Protein AF-G8FGG0-F1 (afdb_monomer_lite)

InterPro domains:
  IPR004853 Sugar phosphate transporter domain [PF03151] (1-153)
  IPR050186 Triose Phosphate/Phosphate Translocator [PTHR11132] (5-153)

Sequence (154 aa):
MSKVAVSFTHIIKSGEPAFSVLVSRFLLGETFPVPVYLSLLPIIGGCALAAVTELNFNMTGFMGAMISNLAFVFRNIFSKRGMKGQSVSGMNYYACLSMLSFLILTPFAVAIEGPQMWSAGWETALSQIGPQFIWWVAAQSIFYHLYNQVSYMS

Radius of gyration: 18.74 Å; chains: 1; bounding box: 48×38×40 Å

Secondary structure (DSSP, 8-state):
--SS-HHHHHHHHHTHHHHHHHHIIIII-PPPPHHHHHHHHHHHHHHHHHHHH-TT--HHHHHHHHHHHHHHHHHHHHHHHHHHHS---HHHHHHHHHHHHHHHHHHHHHHHHHHHHHHHHHHHHHHHH-TTHHHHHHHHHHHHHHHHHHHHH-

Structure (mmCIF, N/CA/C/O backbone):
data_AF-G8FGG0-F1
#
_entry.id   AF-G8FGG0-F1
#
loop_
_atom_site.group_PDB
_atom_site.id
_atom_site.type_symbol
_atom_site.label_atom_id
_atom_site.label_alt_id
_atom_site.label_comp_id
_atom_site.label_asym_id
_atom_site.label_entity_id
_atom_site.label_seq_id
_atom_site.pdbx_PDB_ins_code
_atom_site.Cartn_x
_atom_site.Cartn_y
_atom_site.Cartn_z
_atom_site.occupancy
_atom_site.B_iso_or_equiv
_atom_site.auth_seq_id
_atom_site.auth_comp_id
_atom_site.auth_asym_id
_atom_site.auth_atom_id
_atom_site.pdbx_PDB_model_num
ATOM 1 N N . MET A 1 1 ? 11.182 -2.841 -17.471 1.00 39.88 1 MET A N 1
ATOM 2 C CA . MET A 1 1 ? 11.058 -1.480 -16.900 1.00 39.88 1 MET A CA 1
ATOM 3 C C . MET A 1 1 ? 9.701 -1.361 -16.231 1.00 39.88 1 MET A C 1
ATOM 5 O O . MET A 1 1 ? 8.708 -1.704 -16.867 1.00 39.88 1 MET A O 1
ATOM 9 N N . SER A 1 2 ? 9.649 -0.955 -14.958 1.00 51.19 2 SER A N 1
ATOM 10 C CA . SER A 1 2 ? 8.379 -0.683 -14.277 1.00 51.19 2 SER A CA 1
ATOM 11 C C . SER A 1 2 ? 7.601 0.361 -15.077 1.00 51.19 2 SER A C 1
ATOM 13 O O . SER A 1 2 ? 8.171 1.338 -15.552 1.00 51.19 2 SER A O 1
ATOM 15 N N . LYS A 1 3 ? 6.294 0.149 -15.254 1.00 59.31 3 LYS A N 1
ATOM 16 C CA . LYS A 1 3 ? 5.434 1.014 -16.084 1.00 59.31 3 LYS A CA 1
ATOM 17 C C . LYS A 1 3 ? 5.268 2.441 -15.530 1.00 59.31 3 LYS A C 1
ATOM 19 O O . LYS A 1 3 ? 4.580 3.240 -16.153 1.00 59.31 3 LYS A O 1
ATOM 24 N N . VAL A 1 4 ? 5.846 2.730 -14.361 1.00 61.66 4 VAL A N 1
ATOM 25 C CA . VAL A 1 4 ? 5.659 3.943 -13.559 1.00 61.66 4 VAL A CA 1
ATOM 26 C C . VAL A 1 4 ? 6.946 4.266 -12.794 1.00 61.66 4 VAL A C 1
ATOM 28 O O . VAL A 1 4 ? 7.664 3.348 -12.380 1.00 61.66 4 VAL A O 1
ATOM 31 N N . ALA A 1 5 ? 7.209 5.558 -12.581 1.00 69.56 5 ALA A N 1
ATOM 32 C CA . ALA A 1 5 ? 8.281 6.049 -11.722 1.00 69.56 5 ALA A CA 1
ATOM 33 C C . ALA A 1 5 ? 8.049 5.687 -10.242 1.00 69.56 5 ALA A C 1
ATOM 35 O O . ALA A 1 5 ? 6.937 5.775 -9.720 1.00 69.56 5 ALA A O 1
ATOM 36 N N . VAL A 1 6 ? 9.120 5.318 -9.536 1.00 72.38 6 VAL A N 1
ATOM 37 C CA . VAL A 1 6 ? 9.057 4.930 -8.116 1.00 72.38 6 VAL A CA 1
ATOM 38 C C . VAL A 1 6 ? 8.495 6.071 -7.254 1.00 72.38 6 VAL A C 1
ATOM 40 O O . VAL A 1 6 ? 7.626 5.837 -6.415 1.00 72.38 6 VAL A O 1
ATOM 43 N N . SER A 1 7 ? 8.885 7.320 -7.525 1.00 72.81 7 SER A N 1
ATOM 44 C CA . SER A 1 7 ? 8.338 8.523 -6.876 1.00 72.81 7 SER A CA 1
ATOM 45 C C . SER A 1 7 ? 6.812 8.601 -6.975 1.00 72.81 7 SER A C 1
ATOM 47 O O . SER A 1 7 ? 6.137 8.777 -5.962 1.00 72.81 7 SER A O 1
ATOM 49 N N . PHE A 1 8 ? 6.256 8.379 -8.167 1.00 73.00 8 PHE A N 1
ATOM 50 C CA . PHE A 1 8 ? 4.814 8.412 -8.390 1.00 73.00 8 PHE A CA 1
ATOM 51 C C . PHE A 1 8 ? 4.087 7.296 -7.631 1.00 73.00 8 PHE A C 1
ATOM 53 O O . PHE A 1 8 ? 3.042 7.529 -7.023 1.00 73.00 8 PHE A O 1
ATOM 60 N N . THR A 1 9 ? 4.673 6.094 -7.565 1.00 74.00 9 THR A N 1
ATOM 61 C CA . THR A 1 9 ? 4.088 4.996 -6.775 1.00 74.00 9 THR A CA 1
ATOM 62 C C . THR A 1 9 ? 4.040 5.303 -5.277 1.00 74.00 9 THR A C 1
ATOM 64 O O . THR A 1 9 ? 3.046 4.977 -4.628 1.00 74.00 9 THR A O 1
ATOM 67 N N . HIS A 1 10 ? 5.050 5.987 -4.727 1.00 76.00 10 HIS A N 1
ATOM 68 C CA . HIS A 1 10 ? 5.026 6.437 -3.333 1.00 76.00 10 HIS A CA 1
ATOM 69 C C . HIS A 1 10 ? 3.966 7.514 -3.087 1.00 76.00 10 HIS A C 1
ATOM 71 O O . HIS A 1 10 ? 3.328 7.493 -2.034 1.00 76.00 10 HIS A O 1
ATOM 77 N N . ILE A 1 11 ? 3.719 8.403 -4.055 1.00 79.88 11 ILE A N 1
ATOM 78 C CA . ILE A 1 11 ? 2.650 9.402 -3.942 1.00 79.88 11 ILE A CA 1
ATOM 79 C C . ILE A 1 11 ? 1.282 8.716 -3.922 1.00 79.88 11 ILE A C 1
ATOM 81 O O . ILE A 1 11 ? 0.498 8.959 -3.007 1.00 79.88 11 ILE A O 1
ATOM 85 N N . ILE A 1 12 ? 1.020 7.787 -4.847 1.00 77.19 12 ILE A N 1
ATOM 86 C CA . ILE A 1 12 ? -0.227 7.006 -4.845 1.00 77.19 12 ILE A CA 1
ATOM 87 C C . ILE A 1 12 ? -0.375 6.261 -3.515 1.00 77.19 12 ILE A C 1
ATOM 89 O O . ILE A 1 12 ? -1.443 6.295 -2.904 1.00 77.19 12 ILE A O 1
ATOM 93 N N . LYS A 1 13 ? 0.695 5.626 -3.022 1.00 75.50 13 LYS A N 1
ATOM 94 C CA . LYS A 1 13 ? 0.699 4.911 -1.738 1.00 75.50 13 LYS A CA 1
ATOM 95 C C . LYS A 1 13 ? 0.427 5.821 -0.539 1.00 75.50 13 LYS A C 1
ATOM 97 O O . LYS A 1 13 ? -0.219 5.388 0.406 1.00 75.50 13 LYS A O 1
ATOM 102 N N . SER A 1 14 ? 0.809 7.096 -0.589 1.00 79.12 14 SER A N 1
ATOM 103 C CA . SER A 1 14 ? 0.479 8.056 0.476 1.00 79.12 14 SER A CA 1
ATOM 104 C C . SER A 1 14 ? -1.029 8.329 0.614 1.00 79.12 14 SER A C 1
ATOM 106 O O . SER A 1 14 ? -1.476 8.787 1.663 1.00 79.12 14 SER A O 1
ATOM 108 N N . GLY A 1 15 ? -1.829 7.972 -0.399 1.00 79.50 15 GLY A N 1
ATOM 109 C CA . GLY A 1 15 ? -3.293 7.966 -0.349 1.00 79.50 15 GLY A CA 1
ATOM 110 C C . GLY A 1 15 ? -3.919 6.764 0.376 1.00 79.50 15 GLY A C 1
ATOM 111 O O . GLY A 1 15 ? -5.139 6.729 0.533 1.00 79.50 15 GLY A O 1
ATOM 112 N N . GLU A 1 16 ? -3.135 5.785 0.843 1.00 80.81 16 GLU A N 1
ATOM 113 C CA . GLU A 1 16 ? -3.603 4.627 1.626 1.00 80.81 16 GLU A CA 1
ATOM 114 C C . GLU A 1 16 ? -4.574 4.970 2.784 1.00 80.81 16 GLU A C 1
ATOM 116 O O . GLU A 1 16 ? -5.617 4.313 2.878 1.00 80.81 16 GLU A O 1
ATOM 121 N N . PRO A 1 17 ? -4.346 6.002 3.630 1.00 80.25 17 PRO A N 1
ATOM 122 C CA . PRO A 1 17 ? -5.305 6.396 4.667 1.00 80.25 17 PRO A CA 1
ATOM 123 C C . PRO A 1 17 ? -6.688 6.757 4.113 1.00 80.25 17 PRO A C 1
ATOM 125 O O . PRO A 1 17 ? -7.691 6.461 4.763 1.00 80.25 17 PRO A O 1
ATOM 128 N N . ALA A 1 18 ? -6.770 7.325 2.905 1.00 83.75 18 ALA A N 1
ATOM 129 C CA . ALA A 1 18 ? -8.051 7.669 2.302 1.00 83.75 18 ALA A CA 1
ATOM 130 C C . ALA A 1 18 ? -8.864 6.439 1.902 1.00 83.75 18 ALA A C 1
ATOM 132 O O . ALA A 1 18 ? -10.055 6.344 2.214 1.00 83.75 18 ALA A O 1
ATOM 133 N N . PHE A 1 19 ? -8.200 5.454 1.299 1.00 82.31 19 PHE A N 1
ATOM 134 C CA . PHE A 1 19 ? -8.813 4.160 1.006 1.00 82.31 19 PHE A CA 1
ATOM 135 C C . PHE A 1 19 ? -9.183 3.410 2.285 1.00 82.31 19 PHE A C 1
ATOM 137 O O . PHE A 1 19 ? -10.255 2.818 2.349 1.00 82.31 19 PHE A O 1
ATOM 144 N N . SER A 1 20 ? -8.352 3.482 3.326 1.00 82.25 20 SER A N 1
ATOM 145 C CA . SER A 1 20 ? -8.622 2.846 4.619 1.00 82.25 20 SER A CA 1
ATOM 146 C C . SER A 1 20 ? -9.894 3.363 5.280 1.00 82.25 20 SER A C 1
ATOM 148 O O . SER A 1 20 ? -10.740 2.565 5.693 1.00 82.25 20 SER A O 1
ATOM 150 N N . VAL A 1 21 ? -10.085 4.684 5.309 1.00 83.75 21 VAL A N 1
ATOM 151 C CA . VAL A 1 21 ? -11.301 5.303 5.854 1.00 83.75 21 VAL A CA 1
ATOM 152 C C . VAL A 1 21 ? -12.528 4.930 5.020 1.00 83.75 21 VAL A C 1
ATOM 154 O O . VAL A 1 21 ? -13.544 4.532 5.590 1.00 83.75 21 VAL A O 1
ATOM 157 N N . LEU A 1 22 ? -12.436 4.990 3.686 1.00 82.31 22 LEU A N 1
ATOM 158 C CA . LEU A 1 22 ? -13.539 4.612 2.793 1.00 82.31 22 LEU A CA 1
ATOM 159 C C . LEU A 1 22 ? -13.941 3.142 2.966 1.00 82.31 22 LEU A C 1
ATOM 161 O O . LEU A 1 22 ? -15.115 2.845 3.176 1.00 82.31 22 LEU A O 1
ATOM 165 N N . VAL A 1 23 ? -12.981 2.218 2.923 1.00 82.62 23 VAL A N 1
ATOM 166 C CA . VAL A 1 23 ? -13.242 0.778 3.060 1.00 82.62 23 VAL A CA 1
ATOM 167 C C . VAL A 1 23 ? -13.772 0.449 4.456 1.00 82.62 23 VAL A C 1
ATOM 169 O O . VAL A 1 23 ? -14.733 -0.309 4.572 1.00 82.62 23 VAL A O 1
ATOM 172 N N . SER A 1 24 ? -13.220 1.053 5.513 1.00 81.00 24 SER A N 1
ATOM 173 C CA . SER A 1 24 ? -13.725 0.866 6.882 1.00 81.00 24 SER A CA 1
ATOM 174 C C . SER A 1 24 ? -15.153 1.396 7.029 1.00 81.00 24 SER A C 1
ATOM 176 O O . SER A 1 24 ? -15.995 0.748 7.652 1.00 81.00 24 SER A O 1
ATOM 178 N N . ARG A 1 25 ? -15.473 2.521 6.380 1.00 81.25 25 ARG A N 1
ATOM 179 C CA . ARG A 1 25 ? -16.830 3.069 6.350 1.00 81.25 25 ARG A CA 1
ATOM 180 C C . ARG A 1 25 ? -17.811 2.144 5.627 1.00 81.25 25 ARG A C 1
ATOM 182 O O . ARG A 1 25 ? -18.888 1.893 6.160 1.00 81.25 25 ARG A O 1
ATOM 189 N N . PHE A 1 26 ? -17.451 1.642 4.445 1.00 80.38 26 PHE A N 1
ATOM 190 C CA . PHE A 1 26 ? -18.334 0.808 3.618 1.00 80.38 26 PHE A CA 1
ATOM 191 C C . PHE A 1 26 ? -18.490 -0.629 4.138 1.00 80.38 26 PHE A C 1
ATOM 193 O O . PHE A 1 26 ? -19.589 -1.169 4.075 1.00 80.38 26 PHE A O 1
ATOM 200 N N . LEU A 1 27 ? -17.422 -1.254 4.646 1.00 78.56 27 LEU A N 1
ATOM 201 C CA . LEU A 1 27 ? -17.448 -2.661 5.074 1.00 78.56 27 LEU A CA 1
ATOM 202 C C . LEU A 1 27 ? -17.699 -2.858 6.567 1.00 78.56 27 LEU A C 1
ATOM 204 O O . LEU A 1 27 ? -18.299 -3.864 6.943 1.00 78.56 27 LEU A O 1
ATOM 208 N N . LEU A 1 28 ? -17.208 -1.955 7.424 1.00 73.88 28 LEU A N 1
ATOM 209 C CA . LEU A 1 28 ? -17.393 -2.059 8.877 1.00 73.88 28 LEU A CA 1
ATOM 210 C C . LEU A 1 28 ? 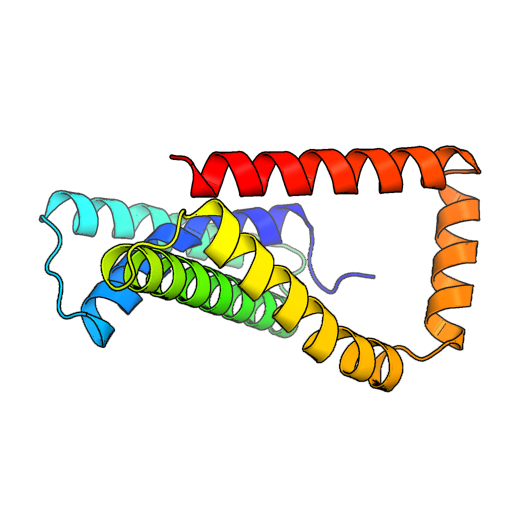-18.487 -1.128 9.407 1.00 73.88 28 LEU A C 1
ATOM 212 O O . LEU A 1 28 ? -18.929 -1.314 10.536 1.00 73.88 28 LEU A O 1
ATOM 216 N N . GLY A 1 29 ? -18.937 -0.145 8.621 1.00 75.00 29 GLY A N 1
ATOM 217 C CA . GLY A 1 29 ? -19.940 0.825 9.063 1.00 75.00 29 GLY A CA 1
ATOM 218 C C . GLY A 1 29 ? -19.417 1.839 10.087 1.00 75.00 29 GLY A C 1
ATOM 219 O O . GLY A 1 29 ? -20.202 2.627 10.615 1.00 75.00 29 GLY A O 1
ATOM 220 N N . GLU A 1 30 ? -18.109 1.867 10.360 1.00 77.56 30 GLU A N 1
ATOM 221 C CA . GLU A 1 30 ? -17.510 2.777 11.340 1.00 77.56 30 GLU A CA 1
ATOM 222 C C . GLU A 1 30 ? -17.649 4.238 10.881 1.00 77.56 30 GLU A C 1
ATOM 224 O O . GLU A 1 30 ? -17.486 4.567 9.703 1.00 77.56 30 GLU A O 1
ATOM 229 N N . THR A 1 31 ? -18.013 5.135 11.797 1.00 74.81 31 THR A N 1
ATOM 230 C CA . THR A 1 31 ? -18.046 6.585 11.556 1.00 74.81 31 THR A CA 1
ATOM 231 C C . THR A 1 31 ? -16.785 7.220 12.116 1.00 74.81 31 THR A C 1
ATOM 233 O O . THR A 1 31 ? -16.523 7.115 13.312 1.00 74.81 31 THR A O 1
ATOM 236 N N . PHE A 1 32 ? -16.045 7.941 11.279 1.00 79.06 32 PHE A N 1
ATOM 237 C CA . PHE A 1 32 ? -14.911 8.744 11.730 1.00 79.06 32 PHE A CA 1
ATOM 238 C C . PHE A 1 32 ? -15.351 10.170 12.103 1.00 79.06 32 PHE A C 1
ATOM 240 O O . PHE A 1 32 ? -16.360 10.654 11.589 1.00 79.06 32 PHE A O 1
ATOM 247 N N . PRO A 1 33 ? -14.633 10.858 13.006 1.00 83.88 33 PRO A N 1
ATOM 248 C CA . PRO A 1 33 ? -14.948 12.234 13.372 1.00 83.88 33 PRO A CA 1
ATOM 249 C C . PRO A 1 33 ? -14.651 13.203 12.214 1.00 83.88 33 PRO A C 1
ATOM 251 O O . PRO A 1 33 ? -13.784 12.951 11.377 1.00 83.88 33 PRO A O 1
ATOM 254 N N . VAL A 1 34 ? -15.348 14.345 12.185 1.00 83.25 34 VAL A N 1
ATOM 255 C CA . VAL A 1 34 ? -15.274 15.362 11.110 1.00 83.25 34 VAL A CA 1
ATOM 256 C C . VAL A 1 34 ? -13.840 15.769 10.710 1.00 83.25 34 VAL A C 1
ATOM 258 O O . VAL A 1 34 ? -13.587 15.869 9.509 1.00 83.25 34 VAL A O 1
ATOM 261 N N . PRO A 1 35 ? -12.867 15.927 11.634 1.00 86.38 35 PRO A N 1
ATOM 262 C CA . PRO A 1 35 ? -11.483 16.243 11.268 1.00 86.38 35 PRO A CA 1
ATOM 263 C C . PRO A 1 35 ? -10.818 15.207 10.348 1.00 86.38 35 PRO A C 1
ATOM 265 O O . PRO A 1 35 ? -9.982 15.577 9.529 1.00 86.38 35 PRO A O 1
ATOM 268 N N . VAL A 1 36 ? -11.205 13.927 10.433 1.00 83.31 36 VAL A N 1
ATOM 269 C CA . VAL A 1 36 ? -10.692 12.865 9.549 1.00 83.31 36 VAL A CA 1
ATOM 270 C C . VAL A 1 36 ? -11.227 13.040 8.130 1.00 83.31 36 VAL A C 1
ATOM 272 O O . VAL A 1 36 ? -10.494 12.857 7.169 1.00 83.31 36 VAL A O 1
ATOM 275 N N . TYR A 1 37 ? -12.482 13.461 7.966 1.00 82.44 37 TYR A N 1
ATOM 276 C CA . TYR A 1 37 ? -13.021 13.770 6.637 1.00 82.44 37 TYR A CA 1
ATOM 277 C C . TYR A 1 37 ? -12.395 15.028 6.033 1.00 82.44 37 TYR A C 1
ATOM 279 O O . TYR A 1 37 ? -12.146 15.074 4.830 1.00 82.44 37 TYR A O 1
ATOM 287 N N . LEU A 1 38 ? -12.085 16.029 6.860 1.00 85.56 38 LEU A N 1
ATOM 288 C CA . LEU A 1 38 ? -11.386 17.227 6.402 1.00 85.56 38 LEU A CA 1
ATOM 289 C C . LEU A 1 38 ? -9.940 16.937 5.987 1.00 85.56 38 LEU A C 1
ATOM 291 O O . LEU A 1 38 ? -9.468 17.557 5.040 1.00 85.56 38 LEU A O 1
ATOM 295 N N . SER A 1 39 ? -9.250 15.986 6.628 1.00 85.44 39 SER A N 1
ATOM 296 C CA . SER A 1 39 ? -7.898 15.582 6.216 1.00 85.44 39 SER A CA 1
ATOM 297 C C . SER A 1 39 ? -7.877 14.721 4.948 1.00 85.44 39 SER A C 1
ATOM 299 O O . SER A 1 39 ? -6.874 14.715 4.237 1.00 85.44 39 SER A O 1
ATOM 301 N N . LEU A 1 40 ? -8.984 14.060 4.591 1.00 83.31 40 LEU A N 1
ATOM 302 C CA . LEU A 1 40 ? -9.108 13.315 3.330 1.00 83.31 40 LEU A CA 1
ATOM 303 C C . LEU A 1 40 ? -9.055 14.227 2.099 1.00 83.31 40 LEU A C 1
ATOM 305 O O . LEU A 1 40 ? -8.465 13.850 1.088 1.00 83.31 40 LEU A O 1
ATOM 309 N N . LEU A 1 41 ? -9.641 15.425 2.184 1.00 85.38 41 LEU A N 1
ATOM 310 C CA . LEU A 1 41 ? -9.667 16.400 1.088 1.00 85.38 41 LEU A CA 1
ATOM 311 C C . LEU A 1 41 ? -8.265 16.758 0.557 1.00 85.38 41 LEU A C 1
ATOM 313 O O . LEU A 1 41 ? -8.034 16.574 -0.639 1.00 85.38 41 LEU A O 1
ATOM 317 N N . PRO A 1 42 ? -7.306 17.217 1.387 1.00 86.75 42 PRO A N 1
ATOM 318 C CA . PRO A 1 42 ? -5.961 17.530 0.916 1.00 86.75 42 PRO A CA 1
ATOM 319 C C . PRO A 1 42 ? -5.173 16.287 0.485 1.00 86.75 42 PRO A C 1
ATOM 321 O O . PRO A 1 42 ? -4.353 16.396 -0.420 1.00 86.75 42 PRO A O 1
ATOM 324 N N . ILE A 1 43 ? -5.428 15.105 1.061 1.00 85.62 43 ILE A N 1
ATOM 325 C CA . ILE A 1 43 ? -4.759 13.857 0.645 1.00 85.62 43 ILE A CA 1
ATOM 326 C C . ILE A 1 43 ? -5.186 13.465 -0.776 1.00 85.62 43 ILE A C 1
ATOM 328 O O . ILE A 1 43 ? -4.339 13.214 -1.637 1.00 85.62 43 ILE A O 1
ATOM 332 N N . ILE A 1 44 ? -6.497 13.444 -1.038 1.00 84.69 44 ILE A N 1
ATOM 333 C CA . ILE A 1 44 ? -7.048 13.128 -2.362 1.00 84.69 44 ILE A CA 1
ATOM 334 C C . ILE A 1 44 ? -6.643 14.212 -3.366 1.00 84.69 44 ILE A C 1
ATOM 336 O O . ILE A 1 44 ? -6.218 13.888 -4.475 1.00 84.69 44 ILE A O 1
ATOM 340 N N . GLY A 1 45 ? -6.703 15.485 -2.963 1.00 85.56 45 GLY A N 1
ATOM 341 C CA . GLY A 1 45 ? -6.260 16.616 -3.776 1.00 85.56 45 GLY A CA 1
ATOM 342 C C . GLY A 1 45 ? -4.778 16.537 -4.146 1.00 85.56 45 GLY A C 1
ATOM 343 O O . GLY A 1 45 ? -4.434 16.712 -5.311 1.00 85.56 45 GLY A O 1
ATOM 344 N N . GLY A 1 46 ? -3.906 16.199 -3.193 1.00 84.50 46 GLY A N 1
ATOM 345 C CA . GLY A 1 46 ? -2.474 16.012 -3.430 1.00 84.50 46 GLY A CA 1
ATOM 346 C C . GLY A 1 46 ? -2.177 14.847 -4.376 1.00 84.50 46 GLY A C 1
ATOM 347 O O . GLY A 1 46 ? -1.377 15.000 -5.298 1.00 84.50 46 GLY A O 1
ATOM 348 N N . CYS A 1 47 ? -2.869 13.713 -4.217 1.00 81.00 47 CYS A N 1
ATOM 349 C CA . CYS A 1 47 ? -2.744 12.578 -5.138 1.00 81.00 47 CYS A CA 1
ATOM 350 C C . CYS A 1 47 ? -3.221 12.929 -6.556 1.00 81.00 47 CYS A C 1
ATOM 352 O O . CYS A 1 47 ? -2.564 12.561 -7.529 1.00 81.00 47 CYS A O 1
ATOM 354 N N . ALA A 1 48 ? -4.343 13.645 -6.682 1.00 82.88 48 ALA A N 1
ATOM 355 C CA . ALA A 1 48 ? -4.876 14.074 -7.972 1.00 82.88 48 ALA A CA 1
ATOM 356 C C . ALA A 1 48 ? -3.941 15.074 -8.667 1.00 82.88 48 ALA A C 1
ATOM 358 O O . ALA A 1 48 ? -3.650 14.918 -9.850 1.00 82.88 48 ALA A O 1
ATOM 359 N N . LEU A 1 49 ? -3.423 16.059 -7.928 1.00 83.19 49 LEU A N 1
ATOM 360 C CA . LEU A 1 49 ? -2.485 17.045 -8.459 1.00 83.19 49 LEU A CA 1
ATOM 361 C C . LEU A 1 49 ? -1.194 16.372 -8.940 1.00 83.19 49 LEU A C 1
ATOM 363 O O . LEU A 1 49 ? -0.768 16.617 -10.064 1.00 83.19 49 LEU A O 1
ATOM 367 N N . ALA A 1 50 ? -0.636 15.458 -8.142 1.00 80.69 50 ALA A N 1
ATOM 368 C CA . ALA A 1 50 ? 0.542 14.689 -8.526 1.00 80.69 50 ALA A CA 1
ATOM 369 C C . ALA A 1 50 ? 0.313 13.837 -9.784 1.00 80.69 50 ALA A C 1
ATOM 371 O O . ALA A 1 50 ? 1.188 13.773 -10.644 1.00 80.69 50 ALA A O 1
ATOM 372 N N . ALA A 1 51 ? -0.866 13.216 -9.918 1.00 76.75 51 ALA A N 1
ATOM 373 C CA . ALA A 1 51 ? -1.242 12.443 -11.104 1.00 76.75 51 ALA A CA 1
ATOM 374 C C . ALA A 1 51 ? -1.312 13.290 -12.375 1.00 76.75 51 ALA A C 1
ATOM 376 O O . ALA A 1 51 ? -0.907 12.819 -13.434 1.00 76.75 51 ALA A O 1
ATOM 377 N N . VAL A 1 52 ? -1.775 14.535 -12.266 1.00 78.75 52 VAL A N 1
ATOM 378 C CA . VAL A 1 52 ? -1.838 15.471 -13.396 1.00 78.75 52 VAL A CA 1
ATOM 379 C C . VAL A 1 52 ? -0.454 16.022 -13.757 1.00 78.75 52 VAL A C 1
ATOM 381 O O . VAL A 1 52 ? -0.191 16.281 -14.928 1.00 78.75 52 VAL A O 1
ATOM 384 N N . THR A 1 53 ? 0.445 16.187 -12.782 1.00 79.00 53 THR A N 1
ATOM 385 C CA . THR A 1 53 ? 1.803 16.715 -13.014 1.00 79.00 53 THR A CA 1
ATOM 386 C C . THR A 1 53 ? 2.821 15.667 -13.471 1.00 79.00 53 THR A C 1
ATOM 388 O O . THR A 1 53 ? 3.950 16.023 -13.809 1.00 79.00 53 THR A O 1
ATOM 391 N N . GLU A 1 54 ? 2.467 14.381 -13.472 1.00 73.75 54 GLU A N 1
ATOM 392 C CA . GLU A 1 54 ? 3.397 13.311 -13.830 1.00 73.75 54 GLU A CA 1
ATOM 393 C C . GLU A 1 54 ? 3.615 13.256 -15.354 1.00 73.75 54 GLU A C 1
ATOM 395 O O . GLU A 1 54 ? 2.723 12.899 -16.122 1.00 73.75 54 GLU A O 1
ATOM 400 N N . LEU A 1 55 ? 4.839 13.567 -15.797 1.00 64.38 55 LEU A N 1
ATOM 401 C CA . LEU A 1 55 ? 5.211 13.637 -17.220 1.00 64.38 55 LEU A CA 1
ATOM 402 C C . LEU A 1 55 ? 5.090 12.292 -17.962 1.00 64.38 55 LEU A C 1
ATOM 404 O O . LEU A 1 55 ? 4.938 12.274 -19.179 1.00 64.38 55 LEU A O 1
ATOM 408 N N . ASN A 1 56 ? 5.147 11.167 -17.240 1.00 65.81 56 ASN A N 1
ATOM 409 C CA . ASN A 1 56 ? 5.006 9.812 -17.783 1.00 65.81 56 ASN A CA 1
ATOM 410 C C . ASN A 1 56 ? 3.769 9.113 -17.207 1.00 65.81 56 ASN A C 1
ATOM 412 O O . ASN A 1 56 ? 3.856 8.006 -16.665 1.00 65.81 56 ASN A O 1
ATOM 416 N N . PHE A 1 57 ? 2.607 9.763 -17.289 1.00 65.69 57 PHE A N 1
ATOM 417 C CA . PHE A 1 57 ? 1.371 9.176 -16.787 1.00 65.69 57 PHE A CA 1
ATOM 418 C C . PHE A 1 57 ? 0.994 7.906 -17.570 1.00 65.69 57 PHE A C 1
ATOM 420 O O . PHE A 1 57 ? 0.536 7.953 -18.712 1.00 65.69 57 PHE A O 1
ATOM 427 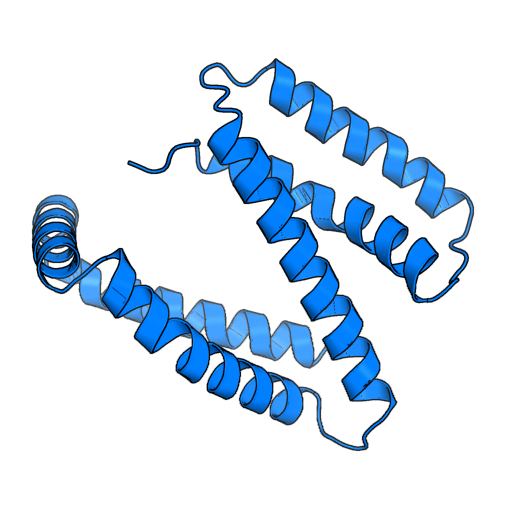N N . ASN A 1 58 ? 1.162 6.746 -16.934 1.00 74.50 58 ASN A N 1
ATOM 428 C CA . ASN A 1 58 ? 0.706 5.465 -17.458 1.00 74.50 58 ASN A CA 1
ATOM 429 C C . ASN A 1 58 ? -0.530 4.998 -16.687 1.00 74.50 58 ASN A C 1
ATOM 431 O O . ASN A 1 58 ? -0.419 4.514 -15.558 1.00 74.50 58 ASN A O 1
ATOM 435 N N . MET A 1 59 ? -1.700 5.073 -17.326 1.00 74.81 59 MET A N 1
ATOM 436 C CA . MET A 1 59 ? -2.979 4.677 -16.726 1.00 74.81 59 MET A CA 1
ATOM 437 C C . MET A 1 59 ? -2.972 3.230 -16.206 1.00 74.81 59 MET A C 1
ATOM 439 O O . MET A 1 59 ? -3.516 2.953 -15.141 1.00 74.81 59 MET A O 1
ATOM 443 N N . THR A 1 60 ? -2.310 2.305 -16.910 1.00 77.00 60 THR A N 1
ATOM 444 C CA . THR A 1 60 ? -2.248 0.891 -16.489 1.00 77.00 60 THR A CA 1
ATOM 445 C C . THR A 1 60 ? -1.466 0.744 -15.187 1.00 77.00 60 THR A C 1
ATOM 447 O O . THR A 1 60 ? -1.842 -0.016 -14.296 1.00 77.00 60 THR A O 1
ATOM 450 N N . GLY A 1 61 ? -0.368 1.487 -15.066 1.00 74.12 61 GLY A N 1
ATOM 451 C CA . GLY A 1 61 ? 0.450 1.490 -13.864 1.00 74.12 61 GLY A CA 1
ATOM 452 C C . GLY A 1 61 ? -0.199 2.237 -12.699 1.00 74.12 61 GLY A C 1
ATOM 453 O O . GLY A 1 61 ? -0.119 1.774 -11.564 1.00 74.12 61 GLY A O 1
ATOM 454 N N . PHE A 1 62 ? -0.906 3.332 -12.985 1.00 77.31 62 PHE A N 1
ATOM 455 C CA . PHE A 1 62 ? -1.720 4.052 -12.008 1.00 77.31 62 PHE A CA 1
ATOM 456 C C . PHE A 1 62 ? -2.823 3.154 -11.432 1.00 77.31 62 PHE A C 1
ATOM 458 O O . PHE A 1 62 ? -2.897 2.982 -10.217 1.00 77.31 62 PHE A O 1
ATOM 465 N N . MET A 1 63 ? -3.615 2.495 -12.288 1.00 79.12 63 MET A N 1
ATOM 466 C CA . MET A 1 63 ? -4.638 1.537 -11.850 1.00 79.12 63 MET A CA 1
ATOM 467 C C . MET A 1 63 ? -4.031 0.381 -11.044 1.00 79.12 63 MET A C 1
ATOM 469 O O . MET A 1 63 ? -4.563 0.027 -9.995 1.00 79.12 63 MET A O 1
ATOM 473 N N . GLY A 1 64 ? -2.888 -0.169 -11.471 1.00 80.75 64 GLY A N 1
ATOM 474 C CA . GLY A 1 64 ? -2.182 -1.213 -10.720 1.00 80.75 64 GLY A CA 1
ATOM 475 C C . GLY A 1 64 ? -1.732 -0.760 -9.324 1.00 80.75 64 GLY A C 1
ATOM 476 O O . GLY A 1 64 ? -1.901 -1.494 -8.347 1.00 80.75 64 GLY A O 1
ATOM 477 N N . ALA A 1 65 ? -1.218 0.467 -9.201 1.00 79.31 65 ALA A N 1
ATOM 478 C CA . ALA A 1 65 ? -0.834 1.049 -7.916 1.00 79.31 65 ALA A CA 1
ATOM 479 C C . ALA A 1 65 ? -2.053 1.308 -7.010 1.00 79.31 65 ALA A C 1
ATOM 481 O O . ALA A 1 65 ? -2.001 1.011 -5.815 1.00 79.31 65 ALA A O 1
ATOM 482 N N . MET A 1 66 ? -3.176 1.771 -7.569 1.00 80.44 66 MET A N 1
ATOM 483 C CA . MET A 1 66 ? -4.427 1.939 -6.818 1.00 80.44 66 MET A CA 1
ATOM 484 C C . MET A 1 66 ? -4.991 0.607 -6.310 1.00 80.44 66 MET A C 1
ATOM 486 O O . MET A 1 66 ? -5.370 0.508 -5.143 1.00 80.44 66 MET A O 1
ATOM 490 N N . ILE A 1 67 ? -5.014 -0.430 -7.154 1.00 83.69 67 ILE A N 1
ATOM 491 C CA . ILE A 1 67 ? -5.459 -1.777 -6.764 1.00 83.69 67 ILE A CA 1
ATOM 492 C C . ILE A 1 67 ? -4.560 -2.333 -5.656 1.00 83.69 67 ILE A C 1
ATOM 494 O O . ILE A 1 67 ? -5.057 -2.903 -4.686 1.00 83.69 67 ILE A O 1
ATOM 498 N N . SER A 1 68 ? -3.246 -2.118 -5.759 1.00 80.69 68 SER A N 1
ATOM 499 C CA . SER A 1 68 ? -2.289 -2.549 -4.734 1.00 80.69 68 SER A CA 1
ATOM 500 C C . SER A 1 68 ? -2.562 -1.869 -3.392 1.00 80.69 68 SER A C 1
ATOM 502 O O . SER A 1 68 ? -2.636 -2.550 -2.371 1.00 80.69 68 SER A O 1
ATOM 504 N N . ASN A 1 69 ? -2.789 -0.551 -3.380 1.00 83.25 69 ASN A N 1
ATOM 505 C CA . ASN A 1 69 ? -3.181 0.171 -2.166 1.00 83.25 69 ASN A CA 1
ATOM 506 C C . ASN A 1 69 ? -4.470 -0.376 -1.561 1.00 83.25 69 ASN A C 1
ATOM 508 O O . ASN A 1 69 ? -4.544 -0.582 -0.352 1.00 83.25 69 ASN A O 1
ATOM 512 N N . LEU A 1 70 ? -5.477 -0.630 -2.396 1.00 81.19 70 LEU A N 1
ATOM 513 C CA . LEU A 1 70 ? -6.742 -1.184 -1.938 1.00 81.19 70 LEU A CA 1
ATOM 514 C C . LEU A 1 70 ? -6.530 -2.561 -1.288 1.00 81.19 70 LEU A C 1
ATOM 516 O O . LEU A 1 70 ? -7.031 -2.804 -0.191 1.00 81.19 70 LEU A O 1
ATOM 520 N N . ALA A 1 71 ? -5.725 -3.432 -1.902 1.00 83.56 71 ALA A N 1
ATOM 521 C CA . ALA A 1 71 ? -5.363 -4.732 -1.340 1.00 83.56 71 ALA A CA 1
ATOM 522 C C . ALA A 1 71 ? -4.591 -4.614 -0.009 1.00 83.56 71 ALA A C 1
ATOM 524 O O . ALA A 1 71 ? -4.877 -5.363 0.929 1.00 83.56 71 ALA A O 1
ATOM 525 N N . PHE A 1 72 ? -3.662 -3.657 0.115 1.00 80.06 72 PHE A N 1
ATOM 526 C CA . PHE A 1 72 ? -2.957 -3.383 1.376 1.00 80.06 72 PHE A CA 1
ATOM 527 C C . PHE A 1 72 ? -3.910 -2.915 2.477 1.00 80.06 72 PHE A C 1
ATOM 529 O O . PHE A 1 72 ? -3.851 -3.430 3.594 1.00 80.06 72 PHE A O 1
ATOM 536 N N . VAL A 1 73 ? -4.844 -2.020 2.154 1.00 80.81 73 VAL A N 1
ATOM 537 C CA . VAL A 1 73 ? -5.898 -1.581 3.077 1.00 80.81 73 VAL A CA 1
ATOM 538 C C . VAL A 1 73 ? -6.753 -2.756 3.535 1.00 80.81 73 VAL A C 1
ATOM 540 O O . VAL A 1 73 ? -6.972 -2.919 4.736 1.00 80.81 73 VAL A O 1
ATOM 543 N N . PHE A 1 74 ? -7.196 -3.606 2.607 1.00 79.69 74 PHE A N 1
ATOM 544 C CA . PHE A 1 74 ? -7.950 -4.813 2.936 1.00 79.69 74 PHE A CA 1
ATOM 545 C C . PHE A 1 74 ? -7.171 -5.718 3.886 1.00 7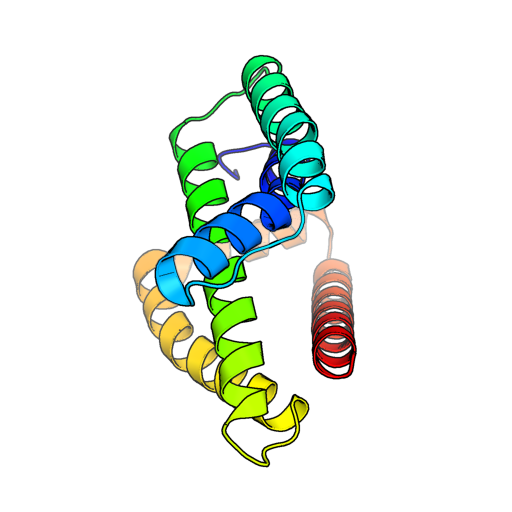9.69 74 PHE A C 1
ATOM 547 O O . PHE A 1 74 ? -7.697 -6.096 4.934 1.00 79.69 74 PHE A O 1
ATOM 554 N N . ARG A 1 75 ? -5.905 -6.015 3.571 1.00 78.50 75 ARG A N 1
ATOM 555 C CA . ARG A 1 75 ? -5.022 -6.790 4.449 1.00 78.50 75 ARG A CA 1
ATOM 556 C C . ARG A 1 75 ? -4.919 -6.153 5.835 1.00 78.50 75 ARG A C 1
ATOM 558 O O . ARG A 1 75 ? -5.042 -6.863 6.828 1.00 78.50 75 ARG A O 1
ATOM 565 N N . ASN A 1 76 ? -4.719 -4.840 5.916 1.00 78.06 76 ASN A N 1
ATOM 566 C CA . ASN A 1 76 ? -4.573 -4.123 7.181 1.00 78.06 76 ASN A CA 1
ATOM 567 C C . ASN A 1 76 ? -5.853 -4.186 8.026 1.00 78.06 76 ASN A C 1
ATOM 569 O O . ASN A 1 76 ? -5.790 -4.503 9.215 1.00 78.06 76 ASN A O 1
ATOM 573 N N . ILE A 1 77 ? -7.017 -3.952 7.418 1.00 78.38 77 ILE A N 1
ATOM 574 C CA . ILE A 1 77 ? -8.319 -4.020 8.093 1.00 78.38 77 ILE A CA 1
ATOM 575 C C . ILE A 1 77 ? -8.613 -5.450 8.556 1.00 78.38 77 ILE A C 1
ATOM 577 O O . ILE A 1 77 ? -8.911 -5.666 9.733 1.00 78.38 77 ILE A O 1
ATOM 581 N N . PHE A 1 78 ? -8.496 -6.440 7.666 1.00 74.81 78 PHE A N 1
ATOM 582 C CA . PHE A 1 78 ? -8.753 -7.840 8.010 1.00 74.81 78 PHE A CA 1
ATOM 583 C C . PHE A 1 78 ? -7.769 -8.368 9.049 1.00 74.81 78 PHE A C 1
ATOM 585 O O . PHE A 1 78 ? -8.184 -9.093 9.950 1.00 74.81 78 PHE A O 1
ATOM 592 N N . SER A 1 79 ? -6.497 -7.975 8.982 1.00 71.06 79 SER A N 1
ATOM 593 C CA . SER A 1 79 ? -5.513 -8.388 9.979 1.00 71.06 79 SER A CA 1
ATOM 594 C C . SER A 1 79 ? -5.818 -7.793 11.350 1.00 71.06 79 SER A C 1
ATOM 596 O O . SER A 1 79 ? -5.822 -8.527 12.335 1.00 71.06 79 SER A O 1
ATOM 598 N N . LYS A 1 80 ? -6.166 -6.500 11.428 1.00 70.94 80 LYS A N 1
ATOM 599 C CA . LYS A 1 80 ? -6.598 -5.874 12.690 1.00 70.94 80 LYS A CA 1
ATOM 600 C C . LYS A 1 80 ? -7.868 -6.520 13.247 1.00 70.94 80 LYS A C 1
ATOM 602 O O . LYS A 1 80 ? -7.998 -6.680 14.458 1.00 70.94 80 LYS A O 1
ATOM 607 N N . ARG A 1 81 ? -8.808 -6.909 12.380 1.00 71.12 81 ARG A N 1
ATOM 608 C CA . ARG A 1 81 ? -10.066 -7.551 12.788 1.00 71.12 81 ARG A CA 1
ATOM 609 C C . ARG A 1 81 ? -9.855 -8.991 13.265 1.00 71.12 81 ARG A C 1
ATOM 611 O O . ARG A 1 81 ? -10.412 -9.366 14.292 1.00 71.12 81 ARG A O 1
ATOM 618 N N . GLY A 1 82 ? -9.021 -9.765 12.569 1.00 66.94 82 GLY A N 1
ATOM 619 C CA . GLY A 1 82 ? -8.649 -11.130 12.954 1.00 66.94 82 GLY A CA 1
ATOM 620 C C . GLY A 1 82 ? -7.925 -11.182 14.300 1.00 66.94 82 GLY A C 1
ATOM 621 O O . GLY A 1 82 ? -8.260 -12.012 15.141 1.00 66.94 82 GLY A O 1
ATOM 622 N N . MET A 1 83 ? -7.034 -10.218 14.551 1.00 65.38 83 MET A N 1
ATOM 623 C CA . MET A 1 83 ? -6.346 -10.062 15.840 1.00 65.38 83 MET A CA 1
ATOM 624 C C . MET A 1 83 ? -7.282 -9.689 17.003 1.00 65.38 83 MET A C 1
ATOM 626 O O . MET A 1 83 ? -6.981 -10.010 18.144 1.00 65.38 83 MET A O 1
ATOM 630 N N . LYS A 1 84 ? -8.420 -9.025 16.745 1.00 64.06 84 LYS A N 1
ATOM 631 C CA . LYS A 1 84 ? -9.432 -8.728 17.781 1.00 64.06 84 LYS A CA 1
ATOM 632 C C . LYS A 1 84 ? -10.351 -9.918 18.093 1.00 64.06 84 LYS A C 1
ATOM 634 O O . LYS A 1 84 ? -10.913 -9.965 19.181 1.00 64.06 84 LYS A O 1
ATOM 639 N N . GLY A 1 85 ? -10.554 -10.831 17.138 1.00 58.38 85 GLY A N 1
ATOM 640 C CA . GLY A 1 85 ? -11.512 -11.941 17.248 1.00 58.38 85 GLY A CA 1
ATOM 641 C C . GLY A 1 85 ? -10.925 -13.267 17.738 1.00 58.38 85 GLY A C 1
ATOM 642 O O . GLY A 1 85 ? -11.675 -14.135 18.176 1.00 58.38 85 GLY A O 1
ATOM 643 N N . GLN A 1 86 ? -9.605 -13.440 17.674 1.00 54.75 86 GLN A N 1
ATOM 644 C CA . GLN A 1 86 ? -8.904 -14.623 18.173 1.00 54.75 86 GLN A CA 1
ATOM 645 C C . GLN A 1 86 ? -7.818 -14.175 19.155 1.00 54.75 86 GLN A C 1
ATOM 647 O O . GLN A 1 86 ? -7.122 -13.200 18.892 1.00 54.75 86 GLN A O 1
ATOM 652 N N . SER A 1 87 ? -7.627 -14.894 20.264 1.00 55.31 87 SER A N 1
ATOM 653 C CA . SER A 1 87 ? -6.542 -14.695 21.245 1.00 55.31 87 SER A CA 1
ATOM 654 C C . SER A 1 87 ? -5.163 -15.102 20.695 1.00 55.31 87 SER A C 1
ATOM 656 O O . SER A 1 87 ? -4.333 -15.697 21.380 1.00 55.31 87 SER A O 1
ATOM 658 N N . VAL A 1 88 ? -4.920 -14.820 19.418 1.00 59.25 88 VAL A N 1
ATOM 659 C CA . VAL A 1 88 ? -3.697 -15.143 18.697 1.00 59.25 88 VAL A CA 1
ATOM 660 C C . VAL A 1 88 ? -2.839 -13.885 18.694 1.00 59.25 88 VAL A C 1
ATOM 662 O O . VAL A 1 88 ? -3.271 -12.837 18.221 1.00 59.25 88 VAL A O 1
ATOM 665 N N . SER A 1 89 ? -1.618 -13.987 19.228 1.00 64.75 89 SER A N 1
ATOM 666 C CA . SER A 1 89 ? -0.627 -12.906 19.164 1.00 64.75 89 SER A CA 1
ATOM 667 C C . SER A 1 89 ? -0.514 -12.385 17.726 1.00 64.75 89 SER A C 1
ATOM 669 O O . SER A 1 89 ? -0.423 -13.186 16.792 1.00 64.75 89 SER A O 1
ATOM 671 N N . GLY A 1 90 ? -0.500 -11.060 17.534 1.00 64.81 90 GLY A N 1
ATOM 672 C CA . GLY A 1 90 ? -0.412 -10.430 16.207 1.00 64.81 90 GLY A CA 1
ATOM 673 C C . GLY A 1 90 ? 0.730 -10.971 15.345 1.00 64.81 90 GLY A C 1
ATOM 674 O O . GLY A 1 90 ? 0.603 -11.084 14.127 1.00 64.81 90 GLY A O 1
ATOM 675 N N . MET A 1 91 ? 1.801 -11.424 15.999 1.00 65.12 91 MET A N 1
ATOM 676 C CA . MET A 1 91 ? 2.947 -12.067 15.369 1.00 65.12 91 MET A CA 1
ATOM 677 C C . MET A 1 91 ? 2.607 -13.415 14.710 1.00 65.12 91 MET A C 1
ATOM 679 O O . MET A 1 91 ? 3.029 -13.667 13.583 1.00 65.12 91 MET A O 1
ATOM 683 N N . ASN A 1 92 ? 1.789 -14.255 15.353 1.00 70.12 92 ASN A N 1
ATOM 684 C CA . ASN A 1 92 ? 1.359 -15.541 14.789 1.00 70.12 92 ASN A CA 1
ATOM 685 C C . ASN A 1 92 ? 0.383 -15.346 13.624 1.00 70.12 92 ASN A C 1
ATOM 687 O O . ASN A 1 92 ? 0.446 -16.082 12.637 1.00 70.12 92 ASN A O 1
ATOM 691 N N . TYR A 1 93 ? -0.489 -14.336 13.708 1.00 71.12 93 TYR A N 1
ATOM 692 C CA . TYR A 1 93 ? -1.411 -14.005 12.621 1.00 71.12 93 TYR A CA 1
ATOM 693 C C . TYR A 1 93 ? -0.647 -13.525 11.379 1.00 71.12 93 TYR A C 1
ATOM 695 O O . TYR A 1 93 ? -0.903 -13.993 10.268 1.00 71.12 93 TYR A O 1
ATOM 703 N N . TYR A 1 94 ? 0.358 -12.664 11.571 1.00 69.44 94 TYR A N 1
ATOM 704 C CA . TYR A 1 94 ? 1.247 -12.230 10.496 1.00 69.44 94 TYR A CA 1
ATOM 705 C C . TYR A 1 94 ? 2.068 -13.381 9.896 1.00 69.44 94 TYR A C 1
ATOM 707 O O . TYR A 1 94 ? 2.192 -13.467 8.670 1.00 69.44 94 TYR A O 1
ATOM 715 N N . ALA A 1 95 ? 2.600 -14.282 10.729 1.00 71.88 95 ALA A N 1
ATOM 716 C CA . ALA A 1 95 ? 3.358 -15.444 10.267 1.00 71.88 95 ALA A CA 1
ATOM 717 C C . ALA A 1 95 ? 2.491 -16.384 9.411 1.00 71.88 95 ALA A C 1
ATOM 719 O O . ALA A 1 95 ? 2.899 -16.762 8.312 1.00 71.88 95 ALA A O 1
ATOM 720 N N . CYS A 1 96 ? 1.273 -16.699 9.865 1.00 73.5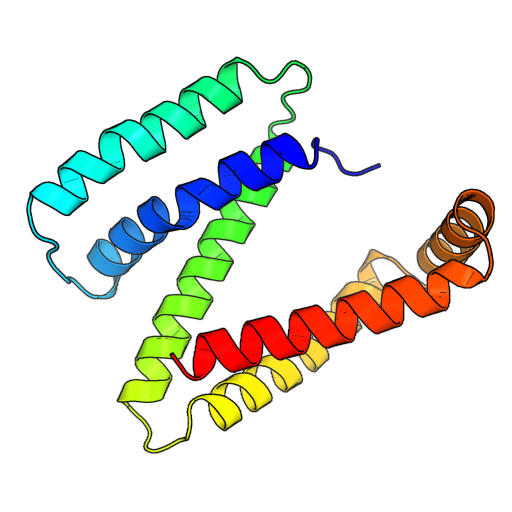6 96 CYS A N 1
ATOM 721 C CA . CYS A 1 96 ? 0.314 -17.511 9.113 1.00 73.56 96 CYS A CA 1
ATOM 722 C C . CYS A 1 96 ? -0.053 -16.856 7.772 1.00 73.56 96 CYS A C 1
ATOM 724 O O . CYS A 1 96 ? 0.047 -17.490 6.720 1.00 73.56 96 CYS A O 1
ATOM 726 N N . LEU A 1 97 ? -0.383 -15.560 7.791 1.00 76.19 97 LEU A N 1
ATOM 727 C CA . LEU A 1 97 ? -0.704 -14.800 6.584 1.00 76.19 97 LEU A CA 1
ATOM 728 C C . LEU A 1 97 ? 0.463 -14.796 5.585 1.00 76.19 97 LEU A C 1
ATOM 730 O O . LEU A 1 97 ? 0.248 -14.960 4.386 1.00 76.19 97 LEU A O 1
ATOM 734 N N . SER A 1 98 ? 1.695 -14.623 6.069 1.00 76.44 98 SER A N 1
ATOM 735 C CA . SER A 1 98 ? 2.899 -14.594 5.232 1.00 76.44 98 SER A CA 1
ATOM 736 C C . SER A 1 98 ? 3.200 -15.959 4.611 1.00 76.44 98 SER A C 1
ATOM 738 O O . SER A 1 98 ? 3.475 -16.022 3.414 1.00 76.44 98 SER A O 1
ATOM 740 N N . MET A 1 99 ? 3.082 -17.050 5.377 1.00 80.56 99 MET A N 1
ATOM 741 C CA . MET A 1 99 ? 3.253 -18.414 4.856 1.00 80.56 99 MET A CA 1
ATOM 742 C C . MET A 1 99 ? 2.206 -18.747 3.790 1.00 80.56 99 MET A C 1
ATOM 744 O O . MET A 1 99 ? 2.541 -19.267 2.729 1.00 80.56 99 MET A O 1
ATOM 748 N N . LEU A 1 100 ? 0.944 -18.398 4.037 1.00 82.12 100 LEU A N 1
ATOM 749 C CA . LEU A 1 100 ? -0.146 -18.667 3.102 1.00 82.12 100 LEU A CA 1
ATOM 750 C C . LEU A 1 100 ? -0.023 -17.811 1.831 1.00 82.12 100 LEU A C 1
ATOM 752 O O . LEU A 1 100 ? -0.232 -18.306 0.726 1.00 82.12 100 LEU A O 1
ATOM 756 N N . SER A 1 101 ? 0.405 -16.553 1.977 1.00 80.75 101 SER A N 1
ATOM 757 C CA . SER A 1 101 ? 0.694 -15.664 0.844 1.00 80.75 101 SER A CA 1
ATOM 758 C C . SER A 1 101 ? 1.837 -16.201 -0.013 1.00 80.75 101 SER A C 1
ATOM 760 O O . SER A 1 101 ? 1.738 -16.173 -1.236 1.00 80.75 101 SER A O 1
ATOM 762 N N . PHE A 1 102 ? 2.898 -16.720 0.614 1.00 82.44 102 PHE A N 1
ATOM 763 C CA . PHE A 1 102 ? 4.008 -17.353 -0.095 1.00 82.44 102 PHE A CA 1
ATOM 764 C C . PHE A 1 102 ? 3.515 -18.542 -0.926 1.00 82.44 102 PHE A C 1
ATOM 766 O O . PHE A 1 102 ? 3.723 -18.560 -2.134 1.00 82.44 102 PHE A O 1
ATOM 773 N N . LEU A 1 103 ? 2.766 -19.466 -0.317 1.00 84.69 103 LEU A N 1
ATOM 774 C CA . LEU A 1 103 ? 2.259 -20.661 -1.001 1.00 84.69 103 LEU A CA 1
ATOM 775 C C . LEU A 1 103 ? 1.346 -20.349 -2.194 1.00 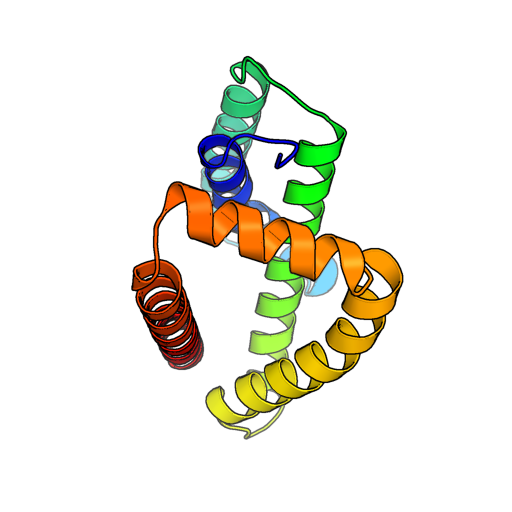84.69 103 LEU A C 1
ATOM 777 O O . LEU A 1 103 ? 1.394 -21.063 -3.192 1.00 84.69 103 LEU A O 1
ATOM 781 N N . ILE A 1 104 ? 0.526 -19.298 -2.111 1.00 83.75 104 ILE A N 1
ATOM 782 C CA . ILE A 1 104 ? -0.361 -18.887 -3.212 1.00 83.75 104 ILE A CA 1
ATOM 783 C C . ILE A 1 104 ? 0.419 -18.153 -4.310 1.00 83.75 104 ILE A C 1
ATOM 785 O O . ILE A 1 104 ? 0.133 -18.328 -5.495 1.00 83.75 104 ILE A O 1
ATOM 789 N N . LEU A 1 105 ? 1.406 -17.334 -3.938 1.00 83.12 105 LEU A N 1
ATOM 790 C CA . LEU A 1 105 ? 2.139 -16.504 -4.891 1.00 83.12 105 LEU A CA 1
ATOM 791 C C . LEU A 1 105 ? 3.187 -17.300 -5.676 1.00 83.12 105 LEU A C 1
ATOM 793 O O . LEU A 1 105 ? 3.370 -17.035 -6.862 1.00 83.12 105 LEU A O 1
ATOM 797 N N . THR A 1 106 ? 3.846 -18.285 -5.057 1.00 83.38 106 THR A N 1
ATOM 798 C CA . THR A 1 106 ? 4.873 -19.116 -5.708 1.00 83.38 106 THR A CA 1
ATOM 799 C C . THR A 1 106 ? 4.411 -19.732 -7.040 1.00 83.38 106 THR A C 1
ATOM 801 O O . THR A 1 106 ? 5.104 -19.526 -8.037 1.00 83.38 106 THR A O 1
ATOM 804 N N . PRO A 1 107 ? 3.264 -20.435 -7.138 1.00 82.88 107 PRO A N 1
ATOM 805 C CA . PRO A 1 107 ? 2.822 -21.004 -8.412 1.00 82.88 107 PRO A CA 1
ATOM 806 C C . PRO A 1 107 ? 2.441 -19.931 -9.443 1.00 82.88 107 PRO A C 1
ATOM 808 O O . PRO A 1 107 ? 2.698 -20.109 -10.631 1.00 82.88 107 PRO A O 1
ATOM 811 N N . PHE A 1 108 ? 1.877 -18.801 -9.007 1.00 82.56 108 PHE A N 1
ATOM 812 C CA . PHE A 1 108 ? 1.495 -17.701 -9.898 1.00 82.56 108 PHE A CA 1
ATOM 813 C C . PHE A 1 108 ? 2.719 -16.994 -10.497 1.00 82.56 108 PHE A C 1
ATOM 815 O O . PHE A 1 108 ? 2.748 -16.714 -11.695 1.00 82.56 108 PHE A O 1
ATOM 822 N N . ALA A 1 109 ? 3.756 -16.771 -9.685 1.00 81.00 109 ALA A N 1
ATOM 823 C CA . ALA A 1 109 ? 5.020 -16.191 -10.126 1.00 81.00 109 ALA A CA 1
ATOM 824 C C . ALA A 1 109 ? 5.709 -17.083 -11.169 1.00 81.00 109 ALA A C 1
ATOM 826 O O . ALA A 1 109 ? 6.101 -16.608 -12.234 1.00 81.00 109 ALA A O 1
ATOM 827 N N . VAL A 1 110 ? 5.778 -18.394 -10.910 1.00 82.06 110 VAL A N 1
ATOM 828 C CA . VAL A 1 110 ? 6.375 -19.354 -11.851 1.00 82.06 110 VAL A CA 1
ATOM 829 C C . VAL A 1 110 ? 5.586 -19.423 -13.163 1.00 82.06 110 VAL A C 1
ATOM 831 O O . VAL A 1 110 ? 6.197 -19.499 -14.226 1.00 82.06 110 VAL A O 1
ATOM 834 N N . ALA A 1 111 ? 4.252 -19.362 -13.112 1.00 82.06 111 ALA A N 1
ATOM 835 C CA . ALA A 1 11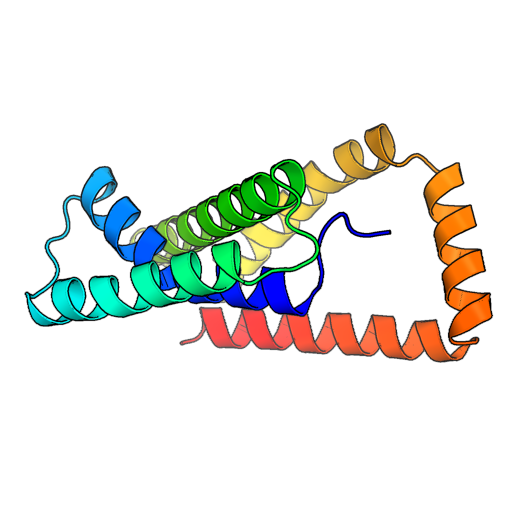1 ? 3.405 -19.434 -14.302 1.00 82.06 111 ALA A CA 1
ATOM 836 C C . ALA A 1 111 ? 3.473 -18.180 -15.194 1.00 82.06 111 ALA A C 1
ATOM 838 O O . ALA A 1 111 ? 3.347 -18.302 -16.411 1.00 82.06 111 ALA A O 1
ATOM 839 N N . ILE A 1 112 ? 3.648 -16.989 -14.612 1.00 78.75 112 ILE A N 1
ATOM 840 C CA . ILE A 1 112 ? 3.636 -15.720 -15.361 1.00 78.75 112 ILE A CA 1
ATOM 841 C C . ILE A 1 112 ? 5.027 -15.301 -15.822 1.00 78.75 112 ILE A C 1
ATOM 843 O O . ILE A 1 112 ? 5.180 -14.849 -16.955 1.00 78.75 112 ILE A O 1
ATOM 847 N N . GLU A 1 113 ? 6.030 -15.405 -14.953 1.00 72.62 113 GLU A N 1
ATOM 848 C CA . GLU A 1 113 ? 7.376 -14.914 -15.262 1.00 72.62 113 GLU A CA 1
ATOM 849 C C . GLU A 1 113 ? 8.230 -16.010 -15.910 1.00 72.62 113 GLU A C 1
ATOM 851 O O . GLU A 1 113 ? 9.009 -15.738 -16.822 1.00 72.62 113 GLU A O 1
ATOM 856 N N . GLY A 1 114 ? 8.035 -17.271 -15.518 1.00 77.06 114 GLY A N 1
ATOM 857 C CA . GLY A 1 114 ? 8.800 -18.404 -16.029 1.00 77.06 114 GLY A CA 1
ATOM 858 C C . GLY A 1 114 ? 10.303 -18.357 -15.680 1.00 77.06 114 GLY A C 1
ATOM 859 O O . GLY A 1 114 ? 10.846 -17.327 -15.273 1.00 77.06 114 GLY A O 1
ATOM 860 N N . PRO A 1 115 ? 11.038 -19.473 -15.856 1.00 72.81 115 PRO A N 1
ATOM 861 C CA . PRO A 1 115 ? 12.454 -19.552 -15.474 1.00 72.81 115 PRO A CA 1
ATOM 862 C C . PRO A 1 115 ? 13.369 -18.621 -16.288 1.00 72.81 115 PRO A C 1
ATOM 864 O O . PRO A 1 115 ? 14.387 -18.155 -15.783 1.00 72.81 115 PRO A O 1
ATOM 867 N N . GLN A 1 116 ? 13.004 -18.337 -17.545 1.00 73.56 116 GLN A N 1
ATOM 868 C CA . GLN A 1 116 ? 13.826 -17.560 -18.483 1.00 73.56 116 GLN A CA 1
ATOM 869 C C . GLN A 1 116 ? 13.857 -16.059 -18.169 1.00 73.56 116 GLN A C 1
ATOM 871 O O . GLN A 1 116 ? 14.903 -15.425 -18.304 1.00 73.56 116 GLN A O 1
ATOM 876 N N . MET A 1 117 ? 12.739 -15.471 -17.726 1.00 74.25 117 MET A N 1
ATOM 877 C CA . MET A 1 117 ? 12.730 -14.062 -17.311 1.00 74.25 117 MET A CA 1
ATOM 878 C C . MET A 1 117 ? 13.492 -13.869 -16.002 1.00 74.25 117 MET A C 1
ATOM 880 O O . MET A 1 117 ? 14.149 -12.844 -15.822 1.00 74.25 117 MET A O 1
ATOM 884 N N . TRP A 1 118 ? 13.450 -14.867 -15.113 1.00 72.06 118 TRP A N 1
ATOM 885 C CA . TRP A 1 118 ? 14.198 -14.843 -13.861 1.00 72.06 118 TRP A CA 1
ATOM 886 C C . TRP A 1 118 ? 15.710 -14.861 -14.102 1.00 72.06 118 TRP A C 1
ATOM 888 O O . TRP A 1 118 ? 16.429 -14.033 -13.541 1.00 72.06 118 TRP A O 1
ATOM 898 N N . SER A 1 119 ? 16.201 -15.745 -14.981 1.00 75.12 119 SER A N 1
ATOM 899 C CA . SER A 1 119 ? 17.629 -15.796 -15.324 1.00 75.12 119 SER A CA 1
ATOM 900 C C . SER A 1 119 ? 18.102 -14.511 -16.009 1.00 75.12 119 SER A C 1
ATOM 902 O O . SER A 1 119 ? 19.132 -13.961 -15.625 1.00 75.12 119 SER A O 1
ATOM 904 N N . ALA A 1 120 ? 17.319 -13.975 -16.950 1.00 78.25 120 ALA A N 1
ATOM 905 C CA . ALA A 1 120 ? 17.650 -12.726 -17.640 1.00 78.25 120 ALA A CA 1
ATOM 906 C C . ALA A 1 120 ? 17.649 -11.509 -16.692 1.00 78.25 120 ALA A C 1
ATOM 908 O O . ALA A 1 120 ? 18.517 -10.635 -16.780 1.00 78.25 120 ALA A O 1
ATOM 909 N N . GLY A 1 121 ? 16.698 -11.454 -15.753 1.00 76.75 121 GLY A N 1
ATOM 910 C CA . GLY A 1 121 ? 16.643 -10.414 -14.725 1.00 76.75 121 GLY A CA 1
ATOM 911 C C . GLY A 1 121 ? 17.825 -10.485 -13.758 1.00 76.75 121 GLY A C 1
ATOM 912 O O . GLY A 1 121 ? 18.413 -9.452 -13.433 1.00 76.75 121 GLY A O 1
ATOM 913 N N . TRP A 1 122 ? 18.213 -11.697 -13.352 1.00 76.94 122 TRP A N 1
ATOM 914 C CA . TRP A 1 122 ? 19.348 -11.938 -12.461 1.00 76.94 122 TRP A CA 1
ATOM 915 C C . TRP A 1 122 ? 20.680 -11.509 -13.089 1.00 76.94 122 TRP A C 1
ATOM 917 O O . TRP A 1 122 ? 21.458 -10.795 -12.455 1.00 76.94 122 TRP A O 1
ATOM 927 N N . GLU A 1 123 ? 20.917 -11.864 -14.354 1.00 78.62 123 GLU A N 1
ATOM 928 C CA . GLU A 1 123 ? 22.113 -11.442 -15.097 1.00 78.62 123 GLU A CA 1
ATOM 929 C C . GLU A 1 123 ? 22.168 -9.922 -15.286 1.00 78.62 123 GLU A C 1
ATOM 931 O O . GLU A 1 123 ? 23.210 -9.298 -15.068 1.00 78.62 123 GLU A O 1
ATOM 936 N N . THR A 1 124 ? 21.029 -9.300 -15.604 1.00 78.94 124 THR A N 1
ATOM 937 C CA . THR A 1 124 ? 20.945 -7.840 -15.748 1.00 78.94 124 THR A CA 1
ATOM 938 C C . THR A 1 124 ? 21.243 -7.133 -14.420 1.00 78.94 124 THR A C 1
ATOM 940 O O . THR A 1 124 ? 22.010 -6.170 -14.399 1.00 78.94 124 THR A O 1
ATOM 943 N N . ALA A 1 125 ? 20.711 -7.627 -13.297 1.00 74.38 125 ALA A N 1
ATOM 944 C CA . ALA A 1 125 ? 20.965 -7.060 -11.971 1.00 74.38 125 ALA A CA 1
ATOM 945 C C . ALA A 1 125 ? 22.440 -7.187 -11.547 1.00 74.38 125 ALA A C 1
ATOM 947 O O . ALA A 1 125 ? 23.034 -6.222 -11.056 1.00 74.38 125 ALA A O 1
ATOM 948 N N . LEU A 1 126 ? 23.055 -8.347 -11.799 1.00 78.75 126 LEU A N 1
ATOM 949 C CA . LEU A 1 126 ? 24.482 -8.579 -11.553 1.00 78.75 126 LEU A CA 1
ATOM 950 C C . LEU A 1 126 ? 25.376 -7.674 -12.406 1.00 78.75 126 LEU A C 1
ATOM 952 O O . LEU A 1 126 ? 26.386 -7.188 -11.901 1.00 78.75 126 LEU A O 1
ATOM 956 N N . SER A 1 127 ? 24.997 -7.399 -13.658 1.00 78.75 127 SER A N 1
ATOM 957 C CA . SER A 1 127 ? 25.765 -6.513 -14.545 1.00 78.75 127 SER A CA 1
ATOM 958 C C . SER A 1 127 ? 25.775 -5.045 -14.100 1.00 78.75 127 SER A C 1
ATOM 960 O O . SER A 1 127 ? 26.763 -4.351 -14.323 1.00 78.75 127 SER A O 1
ATOM 962 N N . GLN A 1 128 ? 24.705 -4.568 -13.452 1.00 77.94 128 GLN A N 1
ATOM 963 C CA . GLN A 1 128 ? 24.567 -3.162 -13.048 1.00 77.94 128 GLN A CA 1
ATOM 964 C C . GLN A 1 128 ? 25.104 -2.874 -11.640 1.00 77.94 128 GLN A C 1
ATOM 966 O O . GLN A 1 128 ? 25.604 -1.781 -11.390 1.00 77.94 128 GLN A O 1
ATOM 971 N N . ILE A 1 129 ? 24.983 -3.832 -10.715 1.00 73.75 129 ILE A N 1
ATOM 972 C CA . ILE A 1 129 ? 25.282 -3.636 -9.283 1.00 73.75 129 ILE A CA 1
ATOM 973 C C . ILE A 1 129 ? 26.525 -4.438 -8.845 1.00 73.75 129 ILE A C 1
ATOM 975 O O . ILE A 1 129 ? 27.181 -4.088 -7.863 1.00 73.75 129 ILE A O 1
ATOM 979 N N . GLY A 1 130 ? 26.883 -5.502 -9.573 1.00 75.56 130 GLY A N 1
ATOM 980 C CA . GLY A 1 130 ? 27.975 -6.415 -9.224 1.00 75.56 130 GLY A CA 1
ATOM 981 C C . GLY A 1 130 ? 27.590 -7.469 -8.169 1.00 75.56 130 GLY A C 1
ATOM 982 O O . GLY A 1 130 ? 26.434 -7.551 -7.746 1.00 75.56 130 GLY A O 1
ATOM 983 N N . PRO A 1 131 ? 28.550 -8.287 -7.688 1.00 73.44 131 PRO A N 1
ATOM 984 C CA . PRO A 1 131 ? 28.288 -9.401 -6.762 1.00 73.44 131 PRO A CA 1
ATOM 985 C C . PRO A 1 131 ? 27.747 -8.958 -5.389 1.00 73.44 131 PRO A C 1
ATOM 987 O O . PRO A 1 131 ? 27.173 -9.763 -4.658 1.00 73.44 131 PRO A O 1
ATOM 990 N N . GLN A 1 132 ? 27.869 -7.669 -5.055 1.00 77.06 132 GLN A N 1
ATOM 991 C CA . GLN A 1 132 ? 27.299 -7.069 -3.843 1.00 77.06 132 GLN A CA 1
ATOM 992 C C . GLN A 1 132 ? 25.762 -7.028 -3.857 1.00 77.06 132 GLN A C 1
ATOM 994 O O . GLN A 1 132 ? 25.150 -6.855 -2.804 1.00 77.06 132 GLN A O 1
ATOM 999 N N . PHE A 1 133 ? 25.118 -7.227 -5.014 1.00 79.19 133 PHE A N 1
ATOM 1000 C CA . PHE A 1 133 ? 23.659 -7.291 -5.138 1.00 79.19 133 PHE A CA 1
ATOM 1001 C C . PHE A 1 133 ? 23.022 -8.288 -4.156 1.00 79.19 133 PHE A C 1
ATOM 1003 O O . PHE A 1 133 ? 21.999 -7.990 -3.546 1.00 79.19 133 PHE A O 1
ATOM 1010 N N . ILE A 1 134 ? 23.669 -9.435 -3.931 1.00 80.88 134 ILE A N 1
ATOM 1011 C CA . ILE A 1 134 ? 23.180 -10.483 -3.021 1.00 80.88 134 ILE A CA 1
ATOM 1012 C C . ILE A 1 134 ? 23.091 -9.963 -1.579 1.00 80.88 134 ILE A C 1
ATOM 1014 O O . ILE A 1 134 ? 22.117 -10.242 -0.878 1.00 80.88 134 ILE A O 1
ATOM 1018 N N . TRP A 1 135 ? 24.070 -9.162 -1.147 1.00 83.38 135 TRP A N 1
ATOM 1019 C CA . TRP A 1 135 ? 24.063 -8.553 0.182 1.00 83.38 135 TRP A CA 1
ATOM 1020 C C . TRP A 1 135 ? 22.940 -7.522 0.328 1.00 83.38 135 TRP A C 1
ATOM 1022 O O . TRP A 1 135 ? 22.239 -7.511 1.339 1.00 83.38 135 TRP A O 1
ATOM 1032 N N . TRP A 1 136 ? 22.706 -6.711 -0.707 1.00 80.19 136 TRP A N 1
ATOM 1033 C CA . TRP A 1 136 ? 21.603 -5.747 -0.732 1.00 80.19 136 TRP A CA 1
ATOM 1034 C C . TRP A 1 136 ? 20.229 -6.422 -0.679 1.00 80.19 136 TRP A C 1
ATOM 1036 O O . TRP A 1 136 ? 19.367 -5.980 0.081 1.00 80.19 136 TRP A O 1
ATOM 1046 N N . VAL A 1 137 ? 20.036 -7.525 -1.409 1.00 84.00 137 VAL A N 1
ATOM 1047 C CA . VAL A 1 137 ? 18.793 -8.318 -1.368 1.00 84.00 137 VAL A CA 1
ATOM 1048 C C . VAL A 1 137 ? 18.568 -8.924 0.021 1.00 84.00 137 VAL A C 1
ATOM 1050 O O . VAL A 1 137 ? 17.453 -8.865 0.553 1.00 84.00 137 VAL A O 1
ATOM 1053 N N . ALA A 1 138 ? 19.619 -9.470 0.641 1.00 85.19 138 ALA A N 1
ATOM 1054 C CA . ALA A 1 138 ? 19.542 -10.023 1.992 1.00 85.19 138 ALA A CA 1
ATOM 1055 C C . ALA A 1 138 ? 19.188 -8.940 3.024 1.00 85.19 138 ALA A C 1
ATOM 1057 O O . ALA A 1 138 ? 18.250 -9.112 3.806 1.00 85.19 138 ALA A O 1
ATOM 1058 N N . ALA A 1 139 ? 19.875 -7.796 2.981 1.00 84.75 139 ALA A N 1
ATOM 1059 C CA . ALA A 1 139 ? 19.610 -6.670 3.870 1.00 84.75 139 ALA A CA 1
ATOM 1060 C C . ALA A 1 139 ? 18.172 -6.151 3.712 1.00 84.75 139 ALA A C 1
ATOM 1062 O O . ALA A 1 139 ? 17.453 -6.023 4.704 1.00 84.75 139 ALA A O 1
ATOM 1063 N N . GLN A 1 140 ? 17.713 -5.924 2.476 1.00 82.00 140 GLN A N 1
ATOM 1064 C CA . GLN A 1 140 ? 16.347 -5.473 2.193 1.00 82.00 140 GLN A CA 1
ATOM 1065 C C . GLN A 1 140 ? 15.296 -6.436 2.761 1.00 82.00 140 GLN A C 1
ATOM 1067 O O . GLN A 1 140 ? 14.311 -5.993 3.354 1.00 82.00 140 GLN A O 1
ATOM 1072 N N . SER A 1 141 ? 15.519 -7.745 2.620 1.00 81.56 141 SER A N 1
ATOM 1073 C CA . SER A 1 141 ? 14.607 -8.774 3.130 1.00 81.56 141 SER A CA 1
ATOM 1074 C C . SER A 1 141 ? 14.510 -8.743 4.658 1.00 81.56 141 SER A C 1
ATOM 1076 O O . SER A 1 141 ? 13.406 -8.777 5.208 1.00 81.56 141 SER A O 1
ATOM 1078 N N . ILE A 1 142 ? 15.648 -8.612 5.349 1.00 85.06 142 ILE A N 1
ATOM 1079 C CA . ILE A 1 142 ? 15.706 -8.528 6.816 1.00 85.06 142 ILE A CA 1
ATOM 1080 C C . ILE A 1 142 ? 14.999 -7.262 7.311 1.00 85.06 142 ILE A C 1
ATOM 1082 O O . ILE A 1 142 ? 14.118 -7.347 8.169 1.00 85.06 142 ILE A O 1
ATOM 1086 N N . PHE A 1 143 ? 15.324 -6.096 6.746 1.00 82.69 143 PHE A N 1
ATOM 1087 C CA . PHE A 1 143 ? 14.699 -4.832 7.147 1.00 82.69 143 PHE A CA 1
ATOM 1088 C C . PHE A 1 143 ? 13.192 -4.822 6.888 1.00 82.69 143 PHE A C 1
ATOM 1090 O O . PHE A 1 143 ? 12.431 -4.338 7.725 1.00 82.69 143 PHE A O 1
ATOM 1097 N N . TYR A 1 144 ? 12.739 -5.397 5.772 1.00 77.56 144 TYR A N 1
ATOM 1098 C CA . TYR A 1 144 ? 11.313 -5.496 5.472 1.00 77.56 144 TYR A CA 1
ATOM 1099 C C . TYR A 1 144 ? 10.580 -6.431 6.442 1.00 77.56 144 TYR A C 1
ATOM 1101 O O . TYR A 1 144 ? 9.462 -6.133 6.871 1.00 77.56 144 TYR A O 1
ATOM 1109 N N . HIS A 1 145 ? 11.201 -7.550 6.827 1.00 77.88 145 HIS A N 1
ATOM 1110 C CA . HIS A 1 145 ? 10.625 -8.450 7.821 1.00 77.88 145 HIS A CA 1
ATOM 1111 C C . HIS A 1 145 ? 10.507 -7.770 9.190 1.00 77.88 145 HIS A C 1
ATOM 1113 O O . HIS A 1 145 ? 9.433 -7.799 9.792 1.00 77.88 145 HIS A O 1
ATOM 1119 N N . LEU A 1 146 ? 11.570 -7.096 9.637 1.00 78.44 146 LEU A N 1
ATOM 1120 C CA . LEU A 1 146 ? 11.589 -6.352 10.899 1.00 78.44 146 LEU A CA 1
ATOM 1121 C C . LEU A 1 146 ? 10.561 -5.214 10.913 1.00 78.44 146 LEU A C 1
ATOM 1123 O O . LEU A 1 146 ? 9.813 -5.085 11.880 1.00 78.44 146 LEU A O 1
ATOM 1127 N N . TYR A 1 147 ? 10.466 -4.432 9.833 1.00 76.50 147 TYR A N 1
ATOM 1128 C CA . TYR A 1 147 ? 9.467 -3.366 9.700 1.00 76.50 147 TYR A CA 1
ATOM 1129 C C . TYR A 1 147 ? 8.041 -3.902 9.875 1.00 76.50 147 TYR A C 1
ATOM 1131 O O . TYR A 1 147 ? 7.253 -3.347 10.642 1.00 76.50 147 TYR A O 1
ATOM 1139 N N . ASN A 1 148 ? 7.718 -5.013 9.207 1.00 70.44 148 ASN A N 1
ATOM 1140 C CA . ASN A 1 148 ? 6.402 -5.622 9.349 1.00 70.44 148 ASN A CA 1
ATOM 1141 C C . ASN A 1 148 ? 6.179 -6.161 10.767 1.00 70.44 148 ASN A C 1
ATOM 1143 O O . ASN A 1 148 ? 5.115 -5.915 11.324 1.00 70.44 148 ASN A O 1
ATOM 1147 N N . GLN A 1 149 ? 7.160 -6.833 11.383 1.00 69.12 149 GLN A N 1
ATOM 1148 C CA . GLN A 1 149 ? 7.029 -7.310 12.766 1.00 69.12 149 GLN A CA 1
ATOM 1149 C C . GLN A 1 149 ? 6.691 -6.169 13.734 1.00 69.12 149 GLN A C 1
ATOM 1151 O O . GLN A 1 149 ? 5.730 -6.284 14.491 1.00 69.12 149 GLN A O 1
ATOM 1156 N N . VAL A 1 150 ? 7.411 -5.045 13.657 1.00 71.62 150 VAL A N 1
ATOM 1157 C CA . VAL A 1 150 ? 7.144 -3.864 14.496 1.00 71.62 150 VAL A CA 1
ATOM 1158 C C . VAL A 1 150 ? 5.754 -3.284 14.219 1.00 71.62 150 VAL A C 1
ATOM 1160 O O . VAL A 1 150 ? 5.032 -2.947 15.158 1.00 71.62 150 VAL A O 1
ATOM 1163 N N . SER A 1 151 ? 5.334 -3.232 12.951 1.00 65.50 151 SER A N 1
ATOM 1164 C CA . SER A 1 151 ? 3.996 -2.756 12.573 1.00 65.50 151 SER A CA 1
ATOM 1165 C C . SER A 1 151 ? 2.856 -3.638 13.094 1.00 65.50 151 SER A C 1
ATOM 1167 O O . SER A 1 151 ? 1.740 -3.142 13.210 1.00 65.50 151 SER A O 1
ATOM 1169 N N . TYR A 1 152 ? 3.100 -4.924 13.361 1.00 60.00 152 TYR A N 1
ATOM 1170 C CA . TYR A 1 152 ? 2.108 -5.840 13.940 1.00 60.00 152 TYR A CA 1
ATOM 1171 C C . TYR A 1 152 ? 2.150 -5.897 15.471 1.00 60.00 152 TYR A C 1
ATOM 1173 O O . TYR A 1 152 ? 1.222 -6.425 16.085 1.00 60.00 152 TYR A O 1
ATOM 1181 N N . MET A 1 153 ? 3.221 -5.383 16.080 1.00 58.50 153 MET A N 1
ATOM 1182 C CA . MET A 1 153 ? 3.374 -5.259 17.532 1.00 58.50 153 MET A CA 1
ATOM 1183 C C . MET A 1 153 ? 2.849 -3.924 18.085 1.00 58.50 153 MET A C 1
ATOM 1185 O O . MET A 1 153 ? 2.648 -3.828 19.293 1.00 58.50 153 MET A O 1
ATOM 1189 N N . SER A 1 154 ? 2.651 -2.920 17.222 1.00 47.59 154 SER A N 1
ATOM 1190 C CA . SER A 1 154 ? 2.137 -1.578 17.557 1.00 47.59 154 SER A CA 1
ATOM 1191 C C . SER A 1 154 ? 0.628 -1.479 17.342 1.00 47.59 154 SER A C 1
ATOM 1193 O O . SER A 1 154 ? -0.038 -0.798 18.151 1.00 47.59 154 SER A O 1
#

Organism: Elaeis guineensis var. tenera (NCBI:txid51953)

Foldseek 3Di:
DQLDDPVLLVLLLLLLLVLLVVCCCVPVVDDDDPVSVVVNVVSVVSNVVSLVPDPRNDPVNSVVSNVVSNVVSVCVVVLVVVVVPDVDQLQVSVVVVVVVCCVVVVVVCCVPCNPVNVVVVVVVQCVPPNPCVVVVVVVVVVVVVVVVVVVSVD

pLDDT: mean 76.29, std 8.08, range [39.88, 86.75]